Protein AF-A0A2S7PDC5-F1 (afdb_monomer)

Secondary structure (DSSP, 8-state):
------SEEEEEEEEEEEEEEESS--TT--GGG-PPP-SSTT-EEEEEEEEEEEEEPTT---PPEEEEEEEEEEEE-SGGGSTTPPTT--SEEEEEEEEEE--

Nearest PDB structures (foldseek):
  5kvb-assembly1_A  TM=8.155E-01  e=1.130E+00  Novosphingobium barchaimii LL02
  6p7l-assembly2_C  TM=7.747E-01  e=9.031E-01  Streptomyces sp. CM020
  3a76-assembly1_A  TM=8.069E-01  e=1.869E+00  Sphingomonas paucimobilis
  1bp1-assembly1_A  TM=3.398E-01  e=6.048E+00  Homo sapiens

Solvent-accessible surface area (backbone atoms only — not comparable to full-atom values): 6258 Å² total; per-residue (Å²): 132,88,76,86,82,70,86,46,75,50,77,46,80,7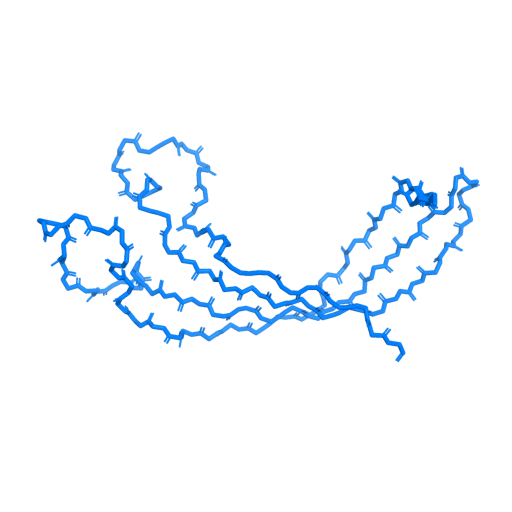4,45,74,50,76,45,79,77,36,72,68,59,59,85,94,54,58,77,95,68,72,64,83,68,84,80,73,72,27,28,24,34,41,35,44,36,36,30,38,37,35,38,39,48,97,84,71,49,92,39,65,74,38,43,33,43,38,40,35,34,33,36,54,29,68,65,48,68,40,94,85,38,68,89,85,57,59,58,57,39,80,78,41,77,48,79,41,78,57,131

Structure (mmCIF, N/CA/C/O backbone):
data_AF-A0A2S7PDC5-F1
#
_entry.id   AF-A0A2S7PDC5-F1
#
loop_
_atom_site.group_PDB
_atom_site.id
_atom_site.type_symbol
_atom_site.label_atom_id
_atom_site.label_alt_id
_atom_site.label_comp_id
_atom_site.label_asym_id
_atom_site.label_entity_id
_atom_site.label_seq_id
_atom_site.pdbx_PDB_ins_code
_atom_site.Cartn_x
_atom_site.Cartn_y
_atom_site.Cartn_z
_atom_site.occupancy
_atom_site.B_iso_or_equiv
_atom_site.auth_seq_id
_atom_site.auth_comp_id
_atom_site.auth_asym_id
_atom_site.auth_atom_id
_atom_site.pdbx_PDB_model_num
ATOM 1 N N . MET A 1 1 ? 29.774 -8.074 -3.738 1.00 39.03 1 MET A N 1
ATOM 2 C CA . MET A 1 1 ? 29.818 -6.599 -3.667 1.00 39.03 1 MET A CA 1
ATOM 3 C C . MET A 1 1 ? 28.531 -6.088 -4.295 1.00 39.03 1 MET A C 1
ATOM 5 O O . MET A 1 1 ? 28.352 -6.281 -5.487 1.00 39.03 1 MET A O 1
ATOM 9 N N . PHE A 1 2 ? 27.586 -5.570 -3.508 1.00 45.94 2 PHE A N 1
ATOM 10 C CA . PHE A 1 2 ? 26.342 -5.018 -4.053 1.00 45.94 2 PHE A CA 1
ATOM 11 C C . PHE A 1 2 ? 26.610 -3.571 -4.466 1.00 45.94 2 PHE A C 1
ATOM 13 O O . PHE A 1 2 ? 26.616 -2.672 -3.627 1.00 45.94 2 PHE A O 1
ATOM 20 N N . GLU A 1 3 ? 26.918 -3.350 -5.743 1.00 47.84 3 GLU A N 1
ATOM 21 C CA . GLU A 1 3 ? 27.002 -1.995 -6.285 1.00 47.84 3 GLU A CA 1
ATOM 22 C C . GLU A 1 3 ? 25.609 -1.364 -6.250 1.00 47.84 3 GLU A C 1
ATOM 24 O O . GLU A 1 3 ? 24.693 -1.794 -6.953 1.00 47.84 3 GLU A O 1
ATOM 29 N N . LYS A 1 4 ? 25.443 -0.312 -5.445 1.00 51.09 4 LYS A N 1
ATOM 30 C CA . LYS A 1 4 ? 24.268 0.559 -5.507 1.00 51.09 4 LYS A CA 1
ATOM 31 C C . LYS A 1 4 ? 24.369 1.400 -6.785 1.00 51.09 4 LYS A C 1
ATOM 33 O O . LYS A 1 4 ? 24.827 2.535 -6.758 1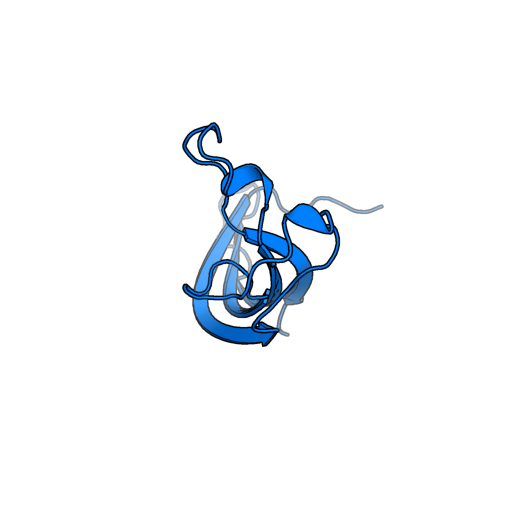.00 51.09 4 LYS A O 1
ATOM 38 N N . LYS A 1 5 ? 24.004 0.798 -7.920 1.00 51.50 5 LYS A N 1
ATOM 39 C CA . LYS A 1 5 ? 24.152 1.368 -9.272 1.00 51.50 5 LYS A CA 1
ATOM 40 C C . LYS A 1 5 ? 22.991 2.263 -9.723 1.00 51.50 5 LYS A C 1
ATOM 42 O O . LYS A 1 5 ? 22.964 2.694 -10.867 1.00 51.50 5 LYS A O 1
ATOM 47 N N . ILE A 1 6 ? 22.041 2.556 -8.838 1.00 55.78 6 ILE A N 1
ATOM 48 C CA . ILE A 1 6 ? 20.824 3.303 -9.158 1.00 55.78 6 ILE A CA 1
ATOM 49 C C . ILE A 1 6 ? 20.784 4.559 -8.281 1.00 55.78 6 ILE A C 1
ATOM 51 O O . ILE A 1 6 ? 20.513 4.467 -7.083 1.00 55.78 6 ILE A O 1
ATOM 55 N N . GLU A 1 7 ? 21.093 5.723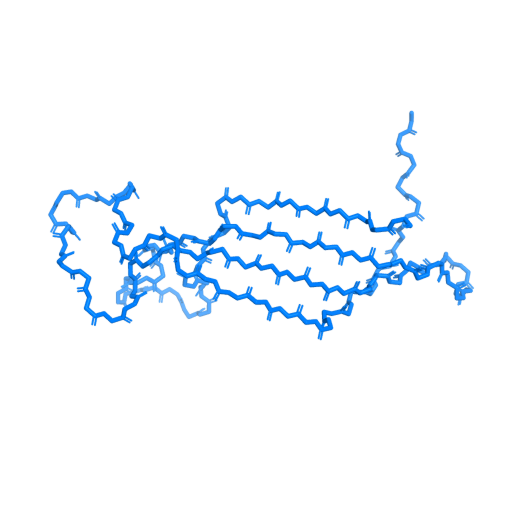 -8.858 1.00 63.50 7 GLU A N 1
ATOM 56 C CA . GLU A 1 7 ? 21.082 6.999 -8.124 1.00 63.50 7 GLU A CA 1
ATOM 57 C C . GLU A 1 7 ? 19.712 7.682 -8.143 1.00 63.50 7 GLU A C 1
ATOM 59 O O . GLU A 1 7 ? 19.329 8.297 -7.148 1.00 63.50 7 GLU A O 1
ATOM 64 N N . LYS A 1 8 ? 18.938 7.534 -9.228 1.00 77.00 8 LYS A N 1
ATOM 65 C CA . LYS A 1 8 ? 17.599 8.122 -9.342 1.00 77.00 8 LYS A CA 1
ATOM 66 C C . LYS A 1 8 ? 16.638 7.171 -10.058 1.00 77.00 8 LYS A C 1
ATOM 68 O O . LYS A 1 8 ? 16.949 6.612 -11.108 1.00 77.00 8 LYS A O 1
ATOM 73 N N . THR A 1 9 ? 15.485 6.964 -9.424 1.00 85.44 9 THR A N 1
ATOM 74 C CA . THR A 1 9 ? 14.368 6.151 -9.922 1.00 85.44 9 THR A CA 1
ATOM 75 C C . THR A 1 9 ? 13.121 7.002 -9.999 1.00 85.44 9 THR A C 1
ATOM 77 O O . THR A 1 9 ? 12.845 7.775 -9.082 1.00 85.44 9 THR A O 1
ATOM 80 N N . ALA A 1 10 ? 12.373 6.853 -11.084 1.00 89.50 10 ALA A N 1
ATOM 81 C CA . ALA A 1 10 ? 11.025 7.385 -11.198 1.00 89.50 10 ALA A CA 1
ATOM 82 C C . ALA A 1 10 ? 10.064 6.206 -11.347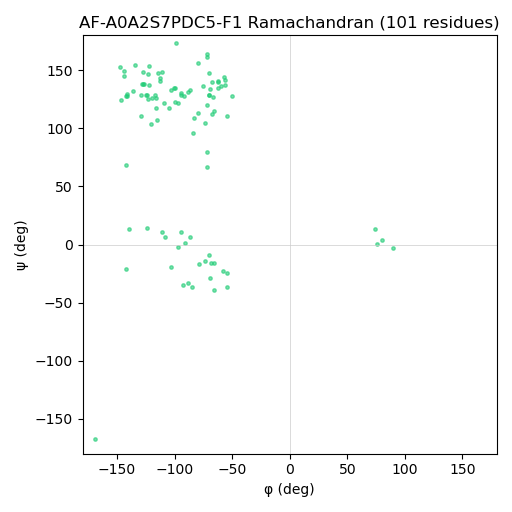 1.00 89.50 10 ALA A C 1
ATOM 84 O O . ALA A 1 10 ? 10.182 5.437 -12.297 1.00 89.50 10 ALA A O 1
ATOM 85 N N . TYR A 1 11 ? 9.158 6.055 -10.383 1.00 93.06 11 TYR A N 1
ATOM 86 C CA . TYR A 1 11 ? 8.085 5.068 -10.438 1.00 93.06 11 TYR A CA 1
ATOM 87 C C . TYR A 1 11 ? 6.840 5.731 -11.012 1.00 93.06 11 TYR A C 1
ATOM 89 O O . TYR A 1 11 ? 6.431 6.791 -10.536 1.00 93.06 11 TYR A O 1
ATOM 97 N N . ASP A 1 12 ? 6.244 5.084 -12.000 1.00 94.75 12 ASP A N 1
ATOM 98 C CA . ASP A 1 12 ? 4.962 5.447 -12.581 1.00 94.75 12 ASP A CA 1
ATOM 99 C C . ASP A 1 12 ? 3.960 4.322 -12.304 1.00 94.75 12 ASP A C 1
ATOM 101 O O . ASP A 1 12 ? 4.072 3.221 -12.847 1.00 94.75 12 ASP A O 1
ATOM 105 N N . ALA A 1 13 ? 3.021 4.575 -11.391 1.00 96.56 13 ALA A N 1
ATOM 106 C CA . ALA A 1 13 ? 1.966 3.628 -11.050 1.00 96.56 13 ALA A CA 1
ATOM 107 C C . ALA A 1 13 ? 0.829 3.761 -12.069 1.00 96.56 13 ALA A C 1
ATOM 109 O O . ALA A 1 13 ? 0.088 4.742 -12.059 1.00 96.56 13 ALA A O 1
ATOM 110 N N . GLN A 1 14 ? 0.686 2.760 -12.933 1.00 97.19 14 GLN A N 1
ATOM 111 C CA . GLN A 1 14 ? -0.213 2.815 -14.087 1.00 97.19 14 GLN A CA 1
ATOM 112 C C . GLN A 1 14 ? -1.597 2.244 -13.776 1.00 97.19 14 GLN A C 1
ATOM 114 O O . GLN A 1 14 ? -2.606 2.722 -14.288 1.00 97.19 14 GLN A O 1
ATOM 119 N N . SER A 1 15 ? -1.661 1.216 -12.930 1.00 97.81 15 SER A N 1
ATOM 120 C CA . SER A 1 15 ? -2.923 0.654 -12.452 1.00 97.81 15 SER A CA 1
ATOM 121 C C . SER A 1 15 ? -2.779 0.127 -11.036 1.00 97.81 15 SER A C 1
ATOM 123 O O . SER A 1 15 ? -1.694 -0.277 -10.611 1.00 97.81 15 SER A O 1
ATOM 125 N N . TYR A 1 16 ? -3.888 0.119 -10.307 1.00 97.88 16 TYR A N 1
ATOM 126 C CA . TYR A 1 16 ? -3.975 -0.568 -9.034 1.00 97.88 16 TYR A CA 1
ATOM 127 C C . TYR A 1 16 ? -5.360 -1.175 -8.846 1.00 97.88 16 TYR A C 1
ATOM 129 O O . TYR A 1 16 ? -6.357 -0.634 -9.320 1.00 97.88 16 TYR A O 1
ATOM 137 N N . ASP A 1 17 ? -5.395 -2.289 -8.130 1.00 98.50 17 ASP A N 1
ATOM 138 C CA . ASP A 1 17 ? -6.609 -2.946 -7.666 1.00 98.50 17 ASP A CA 1
ATOM 139 C C . ASP A 1 17 ? -6.509 -3.187 -6.158 1.00 98.50 17 ASP A C 1
ATOM 141 O O . ASP A 1 17 ? -5.410 -3.348 -5.615 1.00 98.50 17 ASP A O 1
ATOM 145 N N . ALA A 1 18 ? -7.647 -3.158 -5.468 1.00 98.06 18 ALA A N 1
ATOM 146 C CA . ALA A 1 18 ? -7.685 -3.281 -4.020 1.00 98.06 18 ALA A CA 1
ATOM 147 C C . ALA A 1 18 ? -8.868 -4.129 -3.558 1.00 98.06 18 ALA A C 1
ATOM 149 O O . ALA A 1 18 ? -10.022 -3.820 -3.851 1.00 98.06 18 ALA A O 1
ATOM 150 N N . HIS A 1 19 ? -8.584 -5.139 -2.737 1.00 97.94 19 HIS A N 1
ATOM 151 C CA . HIS A 1 19 ? -9.598 -6.018 -2.166 1.00 97.94 19 HIS A CA 1
ATOM 152 C C . HIS A 1 19 ? -9.493 -6.092 -0.650 1.00 97.94 19 HIS A C 1
ATOM 154 O O . HIS A 1 19 ? -8.411 -6.218 -0.074 1.00 97.94 19 HIS A O 1
ATOM 160 N N . VAL A 1 20 ? -10.647 -6.065 0.011 1.00 96.62 20 VAL A N 1
ATOM 161 C CA . VAL A 1 20 ? -10.737 -6.340 1.444 1.00 96.62 20 VAL A CA 1
ATOM 162 C C . VAL A 1 20 ? -10.518 -7.832 1.672 1.00 96.62 20 VAL A C 1
ATOM 164 O O . VAL A 1 20 ? -11.279 -8.651 1.166 1.00 96.62 20 VAL A O 1
ATOM 167 N N . ILE A 1 21 ? -9.491 -8.182 2.446 1.00 96.44 21 ILE A N 1
ATOM 168 C CA . ILE A 1 21 ? -9.147 -9.581 2.759 1.00 96.44 21 ILE A CA 1
ATOM 169 C C . ILE A 1 21 ? -9.573 -9.994 4.173 1.00 96.44 21 ILE A C 1
ATOM 171 O O . ILE A 1 21 ? -9.702 -11.178 4.464 1.00 96.44 21 ILE A O 1
ATOM 175 N N . ASN A 1 22 ? -9.819 -9.025 5.056 1.00 94.12 22 ASN A N 1
ATOM 176 C CA . ASN A 1 22 ? -10.454 -9.233 6.354 1.00 94.12 22 ASN A CA 1
ATOM 177 C C . ASN A 1 22 ? -11.283 -7.991 6.673 1.00 94.12 22 ASN A C 1
ATOM 179 O O . ASN A 1 22 ? -10.744 -6.892 6.679 1.00 94.12 22 ASN A O 1
ATOM 183 N N . THR A 1 23 ? -12.576 -8.138 6.945 1.00 92.00 23 THR A N 1
ATOM 184 C CA . THR A 1 23 ? -13.449 -7.002 7.274 1.00 92.00 23 THR A CA 1
ATOM 185 C C . THR A 1 23 ? -13.286 -6.528 8.716 1.00 92.00 23 THR A C 1
ATOM 187 O O . THR A 1 23 ? -13.680 -5.415 9.026 1.00 92.00 23 THR A O 1
ATOM 190 N N . ASN A 1 24 ? -12.691 -7.328 9.606 1.00 90.50 24 ASN A N 1
ATOM 191 C CA . ASN A 1 24 ? -12.598 -7.033 11.035 1.00 90.50 24 ASN A CA 1
ATOM 192 C C . ASN A 1 24 ? -11.239 -7.462 11.625 1.00 90.50 24 ASN A C 1
ATOM 194 O O . ASN A 1 24 ? -11.129 -8.398 12.422 1.00 90.50 24 ASN A O 1
ATOM 198 N N . TYR A 1 25 ? -10.186 -6.760 11.219 1.00 90.56 25 TYR A N 1
ATOM 199 C CA . TYR A 1 25 ? -8.821 -6.892 11.713 1.00 90.56 25 TYR A CA 1
ATOM 200 C C . TYR A 1 25 ? -8.717 -6.430 13.174 1.00 90.56 25 TYR A C 1
ATOM 202 O O . TYR A 1 25 ? -8.844 -5.245 13.484 1.00 90.56 25 TYR A O 1
ATOM 210 N N . ASN A 1 26 ? -8.450 -7.378 14.075 1.00 87.81 26 ASN A N 1
ATOM 211 C CA . ASN A 1 26 ? -8.335 -7.141 15.520 1.00 87.81 26 ASN A CA 1
ATOM 212 C C . ASN A 1 26 ? -6.990 -7.602 16.109 1.00 87.81 26 ASN A C 1
ATOM 214 O O . ASN A 1 26 ? -6.839 -7.707 17.324 1.00 87.81 26 ASN A O 1
ATOM 218 N N . ILE A 1 27 ? -5.997 -7.881 15.263 1.00 86.31 27 ILE A N 1
ATOM 219 C CA . ILE A 1 27 ? -4.668 -8.286 15.729 1.00 86.31 27 ILE A CA 1
ATOM 220 C C . ILE A 1 27 ? -3.981 -7.078 16.375 1.00 86.31 27 ILE A C 1
ATOM 222 O O . ILE A 1 27 ? -3.903 -6.011 15.768 1.00 86.31 27 ILE A O 1
ATOM 226 N N . GLY A 1 28 ? -3.477 -7.252 17.600 1.00 78.69 28 GLY A N 1
ATOM 227 C CA . GLY A 1 28 ? -2.800 -6.187 18.350 1.00 78.69 28 GLY A CA 1
ATOM 228 C C . GLY A 1 28 ? -3.737 -5.111 18.910 1.00 78.69 28 GLY A C 1
ATOM 229 O O . GLY A 1 28 ? -3.269 -4.057 19.333 1.00 78.69 28 GLY A O 1
ATOM 230 N N . VAL A 1 29 ? -5.052 -5.353 18.911 1.00 78.88 29 VAL A N 1
ATOM 231 C CA . VAL A 1 29 ? -6.047 -4.461 19.518 1.00 78.88 29 VAL A CA 1
ATOM 232 C C . VAL A 1 29 ? -6.340 -4.939 20.941 1.00 78.88 29 VAL A C 1
ATOM 234 O O . VAL A 1 29 ? -6.644 -6.109 21.146 1.00 78.88 29 VAL A O 1
ATOM 237 N N . GLU A 1 30 ? -6.260 -4.038 21.924 1.00 77.12 30 GLU A N 1
ATOM 238 C CA . GLU A 1 30 ? -6.661 -4.323 23.311 1.00 77.12 30 GLU A CA 1
ATOM 239 C C . GLU A 1 30 ? -8.116 -4.815 23.375 1.00 77.12 30 GLU A C 1
ATOM 241 O O . GLU A 1 30 ? -8.981 -4.270 22.684 1.00 77.12 30 GLU A O 1
ATOM 246 N N . GLU A 1 31 ? -8.414 -5.786 24.246 1.00 69.12 31 GLU A N 1
ATOM 247 C CA . GLU A 1 31 ? -9.741 -6.419 24.330 1.00 69.12 31 GLU A CA 1
ATOM 248 C C . GLU A 1 31 ? -10.887 -5.408 24.525 1.00 69.12 31 GLU A C 1
ATOM 250 O O . GLU A 1 31 ? -11.938 -5.521 23.896 1.00 69.12 31 GLU A O 1
ATOM 255 N N . GLY A 1 32 ? -10.660 -4.337 25.296 1.00 65.81 32 GLY A N 1
ATOM 256 C CA . GLY A 1 32 ? -11.637 -3.258 25.508 1.00 65.81 32 GLY A CA 1
ATOM 257 C C . GLY A 1 32 ? -11.905 -2.363 24.285 1.00 65.81 32 GLY A C 1
ATOM 258 O O . GLY A 1 32 ? -12.825 -1.548 24.308 1.00 65.81 32 GLY A O 1
ATOM 259 N N . LYS A 1 33 ? -11.119 -2.498 23.209 1.00 67.38 33 LYS A N 1
ATOM 260 C CA . LYS A 1 33 ? -11.253 -1.758 21.938 1.00 67.38 33 LYS A CA 1
ATOM 261 C C . LYS A 1 33 ? -11.760 -2.646 20.791 1.00 67.38 33 LYS A C 1
ATOM 263 O O . LYS A 1 33 ? -11.887 -2.190 19.643 1.00 67.38 33 LYS A O 1
ATOM 268 N N . LEU A 1 34 ? -12.127 -3.894 21.097 1.00 66.62 34 LEU A N 1
ATOM 269 C CA . LEU A 1 34 ? -12.806 -4.831 20.199 1.00 66.62 34 LEU A CA 1
ATOM 270 C C . LEU A 1 34 ? -14.272 -4.412 19.971 1.00 66.62 34 LEU A C 1
ATOM 272 O O . LEU A 1 34 ? -15.220 -5.064 20.387 1.00 66.62 34 LEU A O 1
ATOM 276 N N . GLY A 1 35 ? -14.481 -3.275 19.310 1.00 66.75 35 GLY A N 1
ATOM 277 C CA . GLY A 1 35 ? -15.794 -2.878 18.797 1.00 66.75 35 GLY A CA 1
ATOM 278 C C . GLY A 1 35 ? -16.143 -3.585 17.485 1.00 66.75 35 GLY A C 1
ATOM 279 O O . GLY A 1 35 ? -15.245 -3.958 16.725 1.00 66.75 35 GLY A O 1
ATOM 280 N N . ARG A 1 36 ? -17.442 -3.703 17.185 1.00 67.06 36 ARG A N 1
ATOM 281 C CA . ARG A 1 36 ? -17.919 -4.087 15.846 1.00 67.06 36 ARG A CA 1
ATOM 282 C C . ARG A 1 36 ? -17.371 -3.123 14.795 1.00 67.06 36 ARG A C 1
ATOM 284 O O . ARG A 1 36 ? -17.379 -1.911 15.010 1.00 67.06 36 ARG A O 1
ATOM 291 N N . GLU A 1 37 ? -16.925 -3.672 13.675 1.00 71.81 37 GLU A N 1
ATOM 292 C CA . GLU A 1 37 ? -16.618 -2.886 12.488 1.00 71.81 37 GLU A CA 1
ATOM 293 C C . GLU A 1 37 ? -17.922 -2.295 11.908 1.00 71.81 37 GLU A C 1
ATOM 295 O O . GLU A 1 37 ? -18.983 -2.918 12.010 1.00 71.81 37 GLU A O 1
ATOM 300 N N . ARG A 1 38 ? -17.875 -1.033 11.455 1.00 72.31 38 ARG A N 1
ATOM 301 C CA . ARG A 1 38 ? -19.059 -0.287 10.981 1.00 72.31 38 ARG A CA 1
ATOM 302 C C . ARG A 1 38 ? -18.804 0.617 9.771 1.00 72.31 38 ARG A C 1
ATOM 304 O O . ARG A 1 38 ? -19.767 1.027 9.133 1.00 72.31 38 ARG A O 1
ATOM 311 N N . ASP A 1 39 ? -17.558 1.000 9.510 1.00 81.88 39 ASP A N 1
ATOM 312 C CA . ASP A 1 39 ? -17.196 2.131 8.642 1.00 81.88 39 ASP A CA 1
ATOM 313 C C . ASP A 1 39 ? -15.987 1.855 7.726 1.00 81.88 39 ASP A C 1
ATOM 315 O O . ASP A 1 39 ? -15.387 2.774 7.172 1.00 81.88 39 ASP A O 1
ATOM 319 N N . GLY A 1 40 ? -15.572 0.600 7.599 1.00 83.25 40 GLY A N 1
ATOM 320 C CA . GLY A 1 40 ? -14.360 0.176 6.907 1.00 83.25 40 GLY A CA 1
ATOM 321 C C . GLY A 1 40 ? -13.079 0.439 7.699 1.00 83.25 40 GLY A C 1
ATOM 322 O O . GLY A 1 40 ? -11.984 0.154 7.223 1.00 83.25 40 GLY A O 1
ATOM 323 N N . SER A 1 41 ? -13.137 0.992 8.914 1.00 86.44 41 SER A N 1
ATOM 324 C CA . SER A 1 41 ? -11.917 1.396 9.619 1.00 86.44 41 SER A CA 1
ATOM 325 C C . SER A 1 41 ? -11.117 0.221 10.175 1.00 86.44 41 SER A C 1
ATOM 327 O O . SER A 1 41 ? -9.957 0.422 10.526 1.00 86.44 41 SER A O 1
ATOM 329 N N . LYS A 1 42 ? -11.676 -0.989 10.245 1.00 88.50 42 LYS A N 1
ATOM 330 C CA . LYS A 1 42 ? -10.981 -2.172 10.773 1.00 88.50 42 LYS A CA 1
ATOM 331 C C . LYS A 1 42 ? -10.664 -3.219 9.718 1.00 88.50 42 LYS A C 1
ATOM 333 O O . LYS A 1 42 ? -10.274 -4.316 10.081 1.00 88.50 42 LYS A O 1
ATOM 338 N N . MET A 1 43 ? -10.821 -2.933 8.433 1.00 93.25 43 MET A N 1
ATOM 339 C CA . MET A 1 43 ? -10.489 -3.938 7.424 1.00 93.25 43 MET A CA 1
ATOM 340 C C . MET A 1 43 ? -8.972 -4.143 7.297 1.00 93.25 43 MET A C 1
ATOM 342 O O . MET A 1 43 ? -8.209 -3.312 7.765 1.00 93.25 43 MET A O 1
ATOM 346 N N . SER A 1 44 ? -8.521 -5.222 6.669 1.00 95.56 44 SER A N 1
ATOM 347 C CA . SER A 1 44 ? -7.213 -5.288 6.015 1.00 95.56 44 SER A CA 1
ATOM 348 C C . SER A 1 44 ? -7.413 -5.453 4.514 1.00 95.56 44 SER A C 1
ATOM 350 O O . SER A 1 44 ? -8.411 -6.023 4.062 1.00 95.56 44 SER A O 1
ATOM 352 N N . ILE A 1 45 ? -6.487 -4.895 3.740 1.00 97.94 45 ILE A N 1
ATOM 353 C CA . ILE A 1 45 ? -6.655 -4.678 2.302 1.00 97.94 45 ILE A CA 1
ATOM 354 C C . ILE A 1 45 ? -5.435 -5.242 1.587 1.00 97.94 45 ILE A C 1
ATOM 356 O O . ILE A 1 45 ? -4.311 -4.899 1.947 1.00 97.94 45 ILE A O 1
ATOM 360 N N . VAL A 1 46 ? -5.638 -6.082 0.576 1.00 98.50 46 VAL A N 1
ATOM 361 C CA . VAL A 1 46 ? -4.587 -6.370 -0.403 1.00 98.50 46 VAL A CA 1
ATOM 362 C C . VAL A 1 46 ? -4.646 -5.313 -1.497 1.00 98.50 46 VAL A C 1
ATOM 364 O O . VAL A 1 46 ? -5.730 -5.002 -1.986 1.00 98.50 46 VAL A O 1
ATOM 367 N N . VAL A 1 47 ? -3.499 -4.747 -1.858 1.00 98.56 47 VAL A N 1
ATOM 368 C CA . VAL A 1 47 ? -3.372 -3.781 -2.953 1.00 98.56 47 VAL A CA 1
ATOM 369 C C . VAL A 1 47 ? -2.359 -4.318 -3.943 1.00 98.56 47 VAL A C 1
ATOM 371 O O . VAL A 1 47 ? -1.230 -4.620 -3.562 1.00 98.56 47 VAL A O 1
ATOM 374 N N . ILE A 1 48 ? -2.768 -4.430 -5.199 1.00 98.31 48 ILE A N 1
ATOM 375 C CA . ILE A 1 48 ? -1.924 -4.860 -6.309 1.00 98.31 48 ILE A CA 1
ATOM 376 C C . ILE A 1 48 ? -1.682 -3.631 -7.171 1.00 98.31 48 ILE A C 1
ATOM 378 O O . ILE A 1 48 ? -2.637 -3.017 -7.631 1.00 98.31 48 ILE A O 1
ATOM 382 N N . VAL A 1 49 ? -0.425 -3.260 -7.376 1.00 98.50 49 VAL A N 1
ATOM 383 C CA . VAL A 1 49 ? -0.011 -2.117 -8.191 1.00 98.50 49 VAL A CA 1
ATOM 384 C C . VAL A 1 49 ? 0.798 -2.637 -9.365 1.00 98.50 49 VAL A C 1
ATOM 386 O O . VAL A 1 49 ? 1.761 -3.374 -9.167 1.00 98.50 49 VAL A O 1
ATOM 389 N N . ASN A 1 50 ? 0.435 -2.228 -10.576 1.00 98.06 50 ASN A N 1
ATOM 390 C CA . ASN A 1 50 ? 1.251 -2.445 -11.764 1.00 98.06 50 ASN A CA 1
ATOM 391 C C . ASN A 1 50 ? 1.748 -1.095 -12.271 1.00 98.06 50 ASN A C 1
ATOM 393 O O . ASN A 1 50 ? 1.008 -0.105 -12.277 1.00 98.06 50 ASN A O 1
ATOM 397 N N . GLY A 1 51 ? 2.989 -1.055 -12.727 1.00 97.12 51 GLY A N 1
ATOM 398 C CA . GLY A 1 51 ? 3.563 0.177 -13.235 1.00 97.12 51 GLY A CA 1
ATOM 399 C C . GLY A 1 51 ? 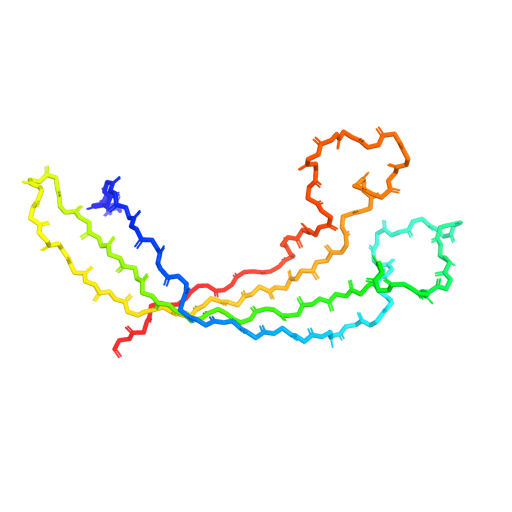4.887 -0.026 -13.938 1.00 97.12 51 GLY A C 1
ATOM 400 O O . GLY A 1 51 ? 5.294 -1.152 -14.221 1.00 97.12 51 GLY A O 1
ATOM 401 N N . ALA A 1 52 ? 5.565 1.087 -14.183 1.00 95.19 52 ALA A N 1
ATOM 402 C CA . ALA A 1 52 ? 6.900 1.118 -14.749 1.00 95.19 52 ALA A CA 1
ATOM 403 C C . ALA A 1 52 ? 7.861 1.868 -13.822 1.00 95.19 52 ALA A C 1
ATOM 405 O O . ALA A 1 52 ? 7.488 2.811 -13.125 1.00 95.19 52 ALA A O 1
ATOM 406 N N . VAL A 1 53 ? 9.115 1.438 -13.800 1.00 93.12 53 VAL A N 1
ATOM 407 C CA . VAL A 1 53 ? 10.206 2.120 -13.112 1.00 93.12 53 VAL A CA 1
ATOM 408 C C . VAL A 1 53 ? 11.271 2.496 -14.130 1.00 93.12 53 VAL A C 1
ATOM 410 O O . VAL A 1 53 ? 11.762 1.649 -14.874 1.00 93.12 53 VAL A O 1
ATOM 413 N N . LYS A 1 54 ? 11.622 3.781 -14.153 1.00 90.06 54 LYS A N 1
ATOM 414 C CA . LYS A 1 54 ? 12.700 4.336 -14.973 1.00 90.06 54 LYS A CA 1
ATOM 415 C C . LYS A 1 54 ? 13.936 4.520 -14.115 1.00 90.06 54 LYS A C 1
ATOM 417 O O . LYS A 1 54 ? 13.890 5.227 -13.102 1.00 90.06 54 LYS A O 1
ATOM 422 N N . TYR A 1 55 ? 15.034 3.897 -14.520 1.00 85.94 55 TYR A N 1
ATOM 423 C CA . TYR A 1 55 ? 16.340 4.064 -13.893 1.00 85.94 55 TYR A CA 1
ATOM 424 C C . TYR A 1 55 ? 17.135 5.090 -14.694 1.00 85.94 55 TYR A C 1
ATOM 426 O O . TYR A 1 55 ? 17.354 4.876 -15.872 1.00 85.94 55 TYR A O 1
ATOM 434 N N . THR A 1 56 ? 17.587 6.197 -14.103 1.00 79.31 56 THR A N 1
ATOM 435 C CA . THR A 1 56 ? 18.456 7.150 -14.827 1.00 79.31 56 THR A CA 1
ATOM 436 C C . THR A 1 56 ? 19.918 6.936 -14.451 1.00 79.31 56 THR A C 1
ATOM 438 O O . THR A 1 56 ? 20.235 6.812 -13.262 1.00 79.31 56 THR A O 1
ATOM 441 N N . SER A 1 57 ? 20.809 6.917 -15.448 1.00 69.38 57 SER A N 1
ATOM 442 C CA . SER A 1 57 ? 22.257 6.828 -15.221 1.00 69.38 57 SER A CA 1
ATOM 443 C C . SER A 1 57 ? 22.809 8.151 -14.660 1.00 69.38 57 SER A C 1
ATOM 445 O O . SER A 1 57 ? 22.184 9.206 -14.795 1.00 69.38 57 SER A O 1
ATOM 447 N N . LYS A 1 58 ? 24.004 8.115 -14.047 1.00 62.00 58 LYS A N 1
ATOM 448 C CA . LYS A 1 58 ? 24.676 9.316 -13.507 1.00 62.00 58 LYS A CA 1
ATOM 449 C C . LYS A 1 58 ? 24.927 10.405 -14.558 1.00 62.00 58 LYS A C 1
ATOM 451 O O . LYS A 1 58 ? 25.072 11.567 -14.198 1.00 62.00 58 LYS A O 1
ATOM 456 N N . ASN A 1 59 ? 24.981 10.028 -15.835 1.00 68.69 59 ASN A N 1
ATOM 457 C CA . ASN A 1 59 ? 25.299 10.931 -16.938 1.00 68.69 59 ASN A CA 1
ATOM 458 C C . ASN A 1 59 ? 24.052 11.585 -17.555 1.00 68.69 59 ASN A C 1
ATOM 460 O O . ASN A 1 59 ? 24.181 12.371 -18.486 1.00 68.69 59 ASN A O 1
ATOM 464 N N . GLY A 1 60 ? 22.854 11.293 -17.032 1.00 59.41 60 GLY A N 1
ATOM 465 C CA . GLY A 1 60 ? 21.600 11.848 -17.546 1.00 59.41 60 GLY A CA 1
ATOM 466 C C . GLY A 1 60 ? 21.060 11.147 -18.794 1.00 59.41 60 GLY A C 1
ATOM 467 O O . GLY A 1 60 ? 20.030 11.577 -19.307 1.00 59.41 60 GLY A O 1
ATOM 468 N N . ASP A 1 61 ? 21.707 10.071 -19.249 1.00 64.62 61 ASP A N 1
ATOM 469 C CA . ASP A 1 61 ? 21.183 9.224 -20.321 1.00 64.62 61 ASP A CA 1
ATOM 470 C C . ASP A 1 61 ? 19.853 8.582 -19.884 1.00 64.62 61 ASP A C 1
ATOM 472 O O . ASP A 1 61 ? 19.708 8.166 -18.722 1.00 64.62 61 ASP A O 1
ATOM 476 N N . GLU A 1 62 ? 18.889 8.497 -20.812 1.00 64.00 62 GLU A N 1
ATOM 477 C CA . GLU A 1 62 ? 17.672 7.696 -20.639 1.00 64.00 62 GLU A CA 1
ATOM 478 C C . GLU A 1 62 ? 18.094 6.265 -20.301 1.00 64.00 62 GLU A C 1
ATOM 480 O O . GLU A 1 62 ? 18.712 5.583 -21.117 1.00 64.00 62 GLU A O 1
ATOM 485 N N . GLY A 1 63 ? 17.848 5.830 -19.067 1.00 68.81 63 GLY A N 1
ATOM 486 C CA . GLY A 1 63 ? 18.157 4.462 -18.672 1.00 68.81 63 GLY A CA 1
ATOM 487 C C . GLY A 1 63 ? 16.929 3.564 -18.720 1.00 68.81 63 GLY A C 1
ATOM 488 O O . GLY A 1 63 ? 15.811 4.018 -18.970 1.00 68.81 63 GLY A O 1
ATOM 489 N N . ASP A 1 64 ? 17.175 2.272 -18.502 1.00 82.44 64 ASP A N 1
ATOM 490 C CA . ASP A 1 64 ? 16.195 1.204 -18.682 1.00 82.44 64 ASP A CA 1
ATOM 491 C C . ASP A 1 64 ? 14.860 1.502 -17.982 1.00 82.44 64 ASP A C 1
ATOM 493 O O . ASP A 1 64 ? 14.804 1.760 -16.772 1.00 82.44 64 ASP A O 1
ATOM 497 N N . GLU A 1 65 ? 13.774 1.393 -18.743 1.00 89.00 65 GLU A N 1
ATOM 498 C CA . GLU A 1 65 ? 12.414 1.320 -18.221 1.00 89.00 65 GLU A CA 1
ATOM 499 C C . GLU A 1 65 ? 12.032 -0.149 -18.034 1.00 89.00 65 GLU A C 1
ATOM 501 O O . GLU A 1 65 ? 12.186 -0.967 -18.942 1.00 89.00 65 GLU A O 1
ATOM 506 N N . ARG A 1 66 ? 11.554 -0.503 -16.839 1.00 92.44 66 ARG A N 1
ATOM 507 C CA . ARG A 1 66 ? 11.106 -1.866 -16.526 1.00 92.44 66 ARG A CA 1
ATOM 508 C C . ARG A 1 66 ? 9.713 -1.846 -15.941 1.00 92.44 66 ARG A C 1
ATOM 510 O O . ARG A 1 66 ? 9.422 -1.029 -15.071 1.00 92.44 66 ARG A O 1
ATOM 517 N N . ALA A 1 67 ? 8.874 -2.781 -16.367 1.00 96.06 67 ALA A N 1
ATOM 518 C CA . ALA A 1 67 ? 7.590 -2.997 -15.723 1.00 96.06 67 ALA A CA 1
ATOM 519 C C . ALA A 1 67 ? 7.791 -3.615 -14.330 1.00 96.06 67 ALA A C 1
ATOM 521 O O . ALA A 1 67 ? 8.723 -4.391 -14.099 1.00 96.06 67 ALA A O 1
ATOM 522 N N . PHE A 1 68 ? 6.911 -3.283 -13.393 1.00 96.94 68 PHE A N 1
ATOM 523 C CA . PHE A 1 68 ? 6.882 -3.874 -12.064 1.00 96.94 68 PHE A CA 1
ATOM 524 C C . PHE A 1 68 ? 5.459 -4.246 -11.655 1.00 96.94 68 PHE A C 1
ATOM 526 O O . PHE A 1 68 ? 4.480 -3.638 -12.093 1.00 96.94 68 PHE A O 1
ATOM 533 N N . VAL A 1 69 ? 5.378 -5.230 -10.763 1.00 97.88 69 VAL A N 1
ATOM 534 C CA . VAL A 1 69 ? 4.180 -5.542 -9.986 1.00 97.88 69 VAL A CA 1
ATOM 535 C C . VAL A 1 69 ? 4.545 -5.489 -8.513 1.00 97.88 69 VAL A C 1
ATOM 537 O O . VAL A 1 69 ? 5.500 -6.136 -8.069 1.00 97.88 69 VAL A O 1
ATOM 540 N N . GLU A 1 70 ? 3.768 -4.742 -7.743 1.00 97.94 70 GLU A N 1
ATOM 541 C CA . GLU A 1 70 ? 3.945 -4.599 -6.309 1.00 97.94 70 GLU A CA 1
ATOM 542 C C . GLU A 1 70 ? 2.660 -4.953 -5.566 1.00 97.94 70 GLU A C 1
ATOM 544 O O . GLU A 1 70 ? 1.584 -4.461 -5.885 1.00 97.94 70 GLU A O 1
ATOM 549 N N . ASN A 1 71 ? 2.772 -5.839 -4.578 1.00 98.12 71 ASN A N 1
ATOM 550 C CA . ASN A 1 71 ? 1.644 -6.292 -3.774 1.00 98.12 71 ASN A CA 1
ATOM 551 C C . ASN A 1 71 ? 1.849 -5.856 -2.327 1.00 98.12 71 ASN A C 1
ATOM 553 O O . ASN A 1 71 ? 2.867 -6.198 -1.721 1.00 98.12 71 ASN A O 1
ATOM 557 N N . PHE A 1 72 ? 0.867 -5.159 -1.764 1.00 98.56 72 PHE A N 1
ATOM 558 C CA . PHE A 1 72 ? 0.839 -4.760 -0.364 1.00 98.56 72 PHE A CA 1
ATOM 559 C C . PHE A 1 72 ? -0.278 -5.482 0.376 1.00 98.56 72 PHE A C 1
ATOM 561 O O . PHE A 1 72 ? -1.383 -5.622 -0.142 1.00 98.56 72 PHE A O 1
ATOM 568 N N . VAL A 1 73 ? -0.022 -5.848 1.628 1.00 98.25 73 VAL A N 1
ATOM 569 C CA . VAL A 1 73 ? -1.078 -6.075 2.618 1.00 98.25 73 VAL A CA 1
ATOM 570 C C . VAL A 1 73 ? -1.086 -4.884 3.561 1.00 98.25 73 VAL A C 1
ATOM 572 O O . VAL A 1 73 ? -0.097 -4.625 4.248 1.00 98.25 73 VAL A O 1
ATOM 575 N N . LEU A 1 74 ? -2.200 -4.159 3.586 1.00 98.00 74 LEU A N 1
ATOM 576 C CA . LEU A 1 74 ? -2.422 -3.003 4.440 1.00 98.00 74 LEU A CA 1
ATOM 577 C C . LEU A 1 74 ? -3.266 -3.381 5.656 1.00 98.00 74 LEU A C 1
ATOM 579 O O . LEU A 1 74 ? -4.305 -4.029 5.530 1.00 98.00 74 LEU A O 1
ATOM 583 N N . VAL A 1 75 ? -2.846 -2.912 6.828 1.00 95.75 75 VAL A N 1
ATOM 584 C CA . VAL A 1 75 ? -3.539 -3.093 8.112 1.00 95.75 75 VAL A CA 1
ATOM 585 C C . VAL A 1 75 ? -3.859 -1.748 8.754 1.00 95.75 75 VAL A C 1
ATOM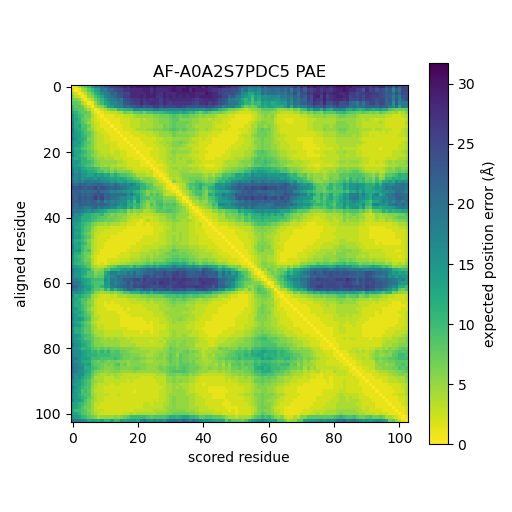 587 O O . VAL A 1 75 ? -3.178 -0.752 8.479 1.00 95.75 75 VAL A O 1
ATOM 590 N N . PRO A 1 76 ? -4.898 -1.667 9.598 1.00 93.25 76 PRO A N 1
ATOM 591 C CA . PRO A 1 76 ? -5.293 -0.406 10.196 1.00 93.25 76 PRO A CA 1
ATOM 592 C C . PRO A 1 76 ? -4.210 0.099 11.159 1.00 93.25 76 PRO A C 1
ATOM 594 O O . PRO A 1 76 ? -3.816 -0.588 12.096 1.00 93.25 76 PRO A O 1
ATOM 597 N N . ASN A 1 77 ? -3.762 1.342 10.969 1.00 92.12 77 ASN A N 1
ATOM 598 C CA . ASN A 1 77 ? -2.985 2.053 11.978 1.00 92.12 77 ASN A CA 1
ATOM 599 C C . ASN A 1 77 ? -3.892 2.495 13.142 1.00 92.12 77 ASN A C 1
ATOM 601 O O . ASN A 1 77 ? -4.661 3.454 13.007 1.00 92.12 77 ASN A O 1
ATOM 605 N N . MET A 1 78 ? -3.820 1.817 14.285 1.00 85.94 78 MET A N 1
ATOM 606 C CA . MET A 1 78 ? -4.651 2.158 15.446 1.00 85.94 78 MET A CA 1
ATOM 607 C C . MET A 1 78 ? -4.254 3.496 16.086 1.00 85.94 78 MET A C 1
ATOM 609 O O . MET A 1 78 ? -5.121 4.208 16.590 1.00 85.94 78 MET A O 1
ATOM 613 N N . GLU A 1 79 ? -2.985 3.897 15.990 1.00 86.94 79 GLU A N 1
ATOM 614 C CA . GLU A 1 79 ? -2.508 5.190 16.495 1.00 86.94 79 GLU A CA 1
ATOM 615 C C . GLU A 1 79 ? -3.120 6.352 15.710 1.00 86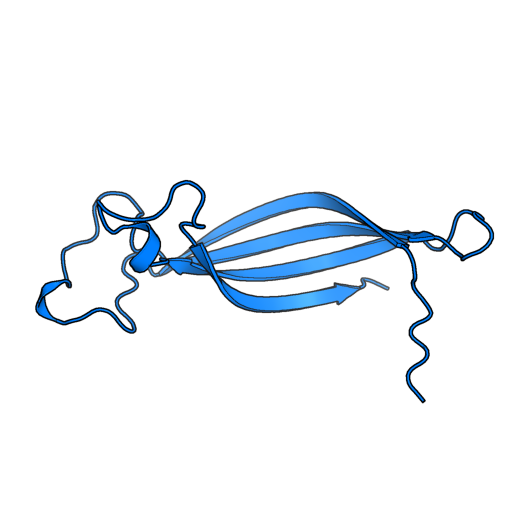.94 79 GLU A C 1
ATOM 617 O O . GLU A 1 79 ? -3.557 7.342 16.293 1.00 86.94 79 GLU A O 1
ATOM 622 N N . ALA A 1 80 ? -3.253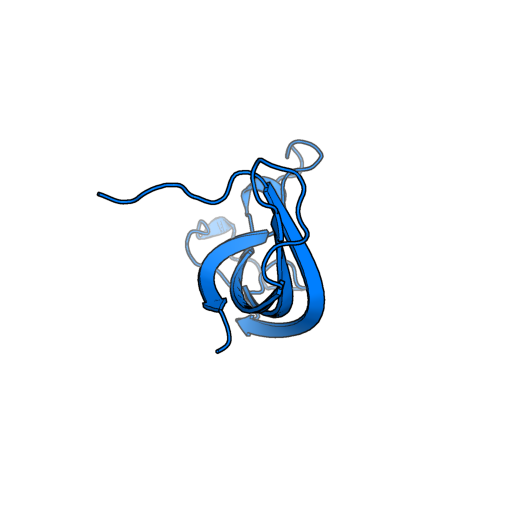 6.189 14.390 1.00 89.50 80 ALA A N 1
ATOM 623 C CA . ALA A 1 80 ? -3.872 7.173 13.502 1.00 89.50 80 ALA A CA 1
ATOM 624 C C . ALA A 1 80 ? -5.374 7.385 13.747 1.00 89.50 80 ALA A C 1
ATOM 626 O O . ALA A 1 80 ? -5.948 8.349 13.244 1.00 89.50 80 ALA A O 1
ATOM 627 N N . ARG A 1 81 ? -6.021 6.471 14.478 1.00 81.06 81 ARG A N 1
ATOM 628 C CA . ARG A 1 81 ? -7.454 6.523 14.809 1.00 81.06 81 ARG A CA 1
ATOM 629 C C . ARG A 1 81 ? -7.717 7.126 16.190 1.00 81.06 81 ARG A C 1
ATOM 631 O O . ARG A 1 81 ? -8.871 7.277 16.581 1.00 81.06 81 ARG A O 1
ATOM 638 N N . ASN A 1 82 ? -6.668 7.488 16.929 1.00 82.75 82 ASN A N 1
ATOM 639 C CA . ASN A 1 82 ? -6.801 8.215 18.184 1.00 82.75 82 ASN A CA 1
ATOM 640 C C . ASN A 1 82 ? -7.293 9.652 17.901 1.00 82.75 82 ASN A C 1
ATOM 642 O O . ASN A 1 82 ? -6.719 10.320 17.042 1.00 82.75 82 ASN A O 1
ATOM 646 N N . PRO A 1 83 ? -8.291 10.187 18.630 1.00 84.25 83 PRO A N 1
ATOM 647 C CA . PRO A 1 83 ? -8.708 11.588 18.495 1.00 84.25 83 PRO A CA 1
ATOM 648 C C . PRO A 1 83 ? -7.572 12.609 18.669 1.00 84.25 83 PRO A C 1
ATOM 650 O O . PRO A 1 83 ? -7.652 13.719 18.155 1.00 84.25 83 PRO A O 1
ATOM 653 N N . LYS A 1 84 ? -6.510 12.235 19.393 1.00 89.81 84 LYS A N 1
ATOM 654 C CA . LYS A 1 84 ? -5.305 13.048 19.614 1.00 89.81 84 LYS A CA 1
ATOM 655 C C . LYS A 1 84 ? -4.176 12.750 18.618 1.00 89.81 84 LYS A C 1
ATOM 657 O O . LYS A 1 84 ? -3.046 13.173 18.846 1.00 89.81 84 LYS A O 1
ATOM 662 N N . ALA A 1 85 ? -4.443 11.992 17.554 1.00 89.88 85 ALA A N 1
ATOM 663 C CA . ALA A 1 85 ? -3.428 11.615 16.582 1.00 89.88 85 ALA A CA 1
ATOM 664 C C . ALA A 1 85 ? -2.845 12.853 15.866 1.00 89.88 85 ALA A C 1
ATOM 666 O O . ALA A 1 85 ? -3.597 13.766 15.504 1.00 89.88 85 ALA A O 1
ATOM 667 N N . PRO A 1 86 ? -1.521 12.892 15.615 1.00 93.12 86 PRO A N 1
ATOM 668 C CA . PRO A 1 86 ? -0.910 13.950 14.820 1.00 93.12 86 PRO A CA 1
ATOM 669 C C . PRO A 1 86 ? -1.537 14.053 13.426 1.00 93.12 86 PRO A C 1
ATOM 671 O O . PRO A 1 86 ? -1.858 13.047 12.789 1.00 93.12 86 PRO A O 1
ATOM 674 N N . LYS A 1 87 ? -1.668 15.277 12.904 1.00 91.50 87 LYS A N 1
ATOM 675 C CA . LYS A 1 87 ? -2.143 15.487 11.530 1.00 91.50 87 LYS A CA 1
ATOM 676 C C . LYS A 1 87 ? -1.166 14.849 10.535 1.00 91.50 87 LYS A C 1
ATOM 678 O O . LYS A 1 87 ? 0.039 15.040 10.640 1.00 91.50 87 LYS A O 1
ATOM 683 N N . GLY A 1 88 ? -1.698 14.123 9.553 1.00 90.38 88 GLY A N 1
ATOM 684 C CA . GLY A 1 88 ? -0.910 13.525 8.468 1.00 90.38 88 GLY A CA 1
ATOM 685 C C . GLY A 1 88 ? -0.384 12.111 8.734 1.00 90.38 88 GLY A C 1
ATOM 686 O O . GLY A 1 88 ? 0.187 11.506 7.827 1.00 90.38 88 GLY A O 1
ATOM 687 N N . ILE A 1 89 ? -0.614 11.545 9.923 1.00 94.56 89 ILE A N 1
ATOM 688 C CA . ILE A 1 89 ? -0.309 10.134 10.178 1.00 94.56 89 ILE A CA 1
ATOM 689 C C . ILE A 1 89 ? -1.107 9.227 9.224 1.00 94.56 89 ILE A C 1
ATOM 691 O O . ILE A 1 89 ? -2.294 9.440 8.956 1.00 94.56 89 ILE A O 1
ATOM 695 N N . ARG A 1 90 ? -0.449 8.204 8.672 1.00 94.38 90 ARG A N 1
ATOM 696 C CA . ARG A 1 90 ? -1.082 7.273 7.730 1.00 94.38 90 ARG A CA 1
ATOM 697 C C . ARG A 1 90 ? -2.087 6.391 8.467 1.00 94.38 90 ARG A C 1
ATOM 699 O O . ARG A 1 90 ? -1.739 5.741 9.446 1.00 94.38 90 ARG A O 1
ATOM 706 N N . LYS A 1 91 ? -3.323 6.325 7.960 1.00 92.56 91 LYS A N 1
ATOM 707 C CA . LYS A 1 91 ? -4.403 5.473 8.503 1.00 92.56 91 LYS A CA 1
ATOM 708 C C . LYS A 1 91 ? -4.162 3.971 8.305 1.00 92.56 91 LYS A C 1
ATOM 710 O O . LYS A 1 91 ? -4.812 3.157 8.964 1.00 92.56 91 LYS A O 1
ATOM 715 N N . TRP A 1 92 ? -3.241 3.621 7.415 1.00 95.31 92 TRP A N 1
ATOM 716 C CA . TRP A 1 92 ? -2.913 2.265 6.997 1.00 95.31 92 TRP A CA 1
ATOM 717 C C . TRP A 1 92 ? -1.405 2.051 7.111 1.00 95.31 92 TRP A C 1
ATOM 719 O O . TRP A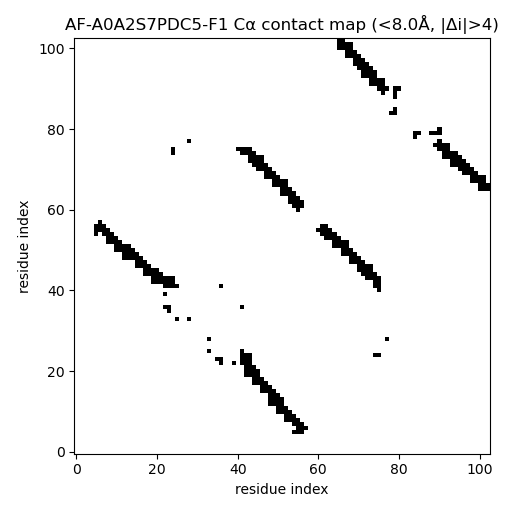 1 92 ? -0.639 2.949 6.762 1.00 95.31 92 TRP A O 1
ATOM 729 N N . LEU A 1 93 ? -0.999 0.884 7.606 1.00 95.81 93 LEU A N 1
ATOM 730 C CA . LEU A 1 93 ? 0.392 0.435 7.664 1.00 95.81 93 LEU A CA 1
ATOM 731 C C . LEU A 1 93 ? 0.587 -0.725 6.693 1.00 95.81 93 LEU A C 1
ATOM 733 O O . LEU A 1 93 ? -0.330 -1.518 6.489 1.00 95.81 93 LEU A O 1
ATOM 737 N N . ILE A 1 94 ? 1.787 -0.841 6.134 1.00 97.62 94 ILE A N 1
ATOM 738 C CA . ILE A 1 94 ? 2.186 -1.992 5.324 1.00 97.62 94 ILE A CA 1
ATOM 739 C C . ILE A 1 94 ? 2.563 -3.127 6.282 1.00 97.62 94 ILE A C 1
ATOM 741 O O . ILE A 1 94 ? 3.544 -3.020 7.012 1.00 97.62 94 ILE A O 1
ATOM 745 N N . GLN A 1 95 ? 1.780 -4.204 6.289 1.00 97.06 95 GLN A N 1
ATOM 746 C CA . GLN A 1 95 ? 2.106 -5.439 7.009 1.00 97.06 95 GLN A CA 1
ATOM 747 C C . GLN A 1 95 ? 3.008 -6.350 6.169 1.00 97.06 95 GLN A C 1
ATOM 749 O O . GLN A 1 95 ? 3.883 -7.027 6.702 1.00 97.06 95 GLN A O 1
ATOM 754 N N . SER A 1 96 ? 2.783 -6.386 4.856 1.00 97.94 96 SER A N 1
ATOM 755 C CA . SER A 1 96 ? 3.564 -7.179 3.907 1.00 97.94 96 SER A CA 1
ATOM 756 C C . SER A 1 96 ? 3.711 -6.418 2.596 1.00 97.94 96 SER A C 1
ATOM 758 O O . SER A 1 96 ? 2.790 -5.707 2.194 1.00 97.94 96 SER A O 1
ATOM 760 N N . GLN A 1 97 ? 4.866 -6.565 1.949 1.00 98.00 97 GLN A N 1
ATOM 761 C CA . GLN A 1 97 ? 5.207 -5.929 0.681 1.00 98.00 97 GLN A CA 1
ATOM 762 C C . GLN A 1 97 ? 6.012 -6.909 -0.167 1.00 98.00 97 GLN A C 1
ATOM 764 O O . GLN A 1 97 ? 7.012 -7.462 0.291 1.00 98.00 97 GLN A O 1
ATOM 769 N N . ILE A 1 98 ? 5.577 -7.115 -1.407 1.00 98.00 98 ILE A N 1
ATOM 770 C CA . ILE A 1 98 ? 6.268 -7.949 -2.388 1.00 98.00 98 ILE A CA 1
ATOM 771 C C . ILE A 1 98 ? 6.409 -7.141 -3.672 1.00 98.00 98 ILE A C 1
ATOM 773 O O . ILE A 1 98 ? 5.420 -6.920 -4.369 1.00 98.00 98 ILE A O 1
ATOM 777 N N . PHE A 1 99 ? 7.640 -6.757 -4.001 1.00 96.81 99 PHE A N 1
ATOM 778 C CA . PHE A 1 99 ? 7.990 -6.064 -5.238 1.00 96.81 99 PHE A CA 1
ATOM 779 C C . PHE A 1 99 ? 8.652 -7.032 -6.221 1.00 96.81 99 PHE A C 1
ATOM 781 O O . PHE A 1 99 ? 9.560 -7.780 -5.848 1.00 96.81 99 PHE A O 1
ATOM 788 N N . ARG A 1 100 ? 8.217 -7.015 -7.482 1.00 96.44 100 ARG A N 1
ATOM 789 C CA . ARG A 1 100 ? 8.822 -7.792 -8.567 1.00 96.44 100 ARG A CA 1
ATOM 790 C C . ARG A 1 100 ? 8.960 -6.937 -9.818 1.00 96.44 100 ARG A C 1
ATOM 792 O O . ARG A 1 100 ? 7.992 -6.319 -10.247 1.00 96.44 100 ARG A O 1
ATOM 799 N N . LEU A 1 101 ? 10.144 -6.965 -10.426 1.00 95.06 101 LEU A N 1
ATOM 800 C CA . LEU A 1 101 ? 10.319 -6.529 -11.809 1.00 95.06 101 LEU A CA 1
ATOM 801 C C . LEU A 1 101 ? 9.767 -7.613 -12.736 1.00 95.06 101 LEU A C 1
ATOM 803 O O . LEU A 1 101 ? 10.007 -8.801 -12.508 1.00 95.06 101 LEU A O 1
ATOM 807 N N . VAL A 1 102 ? 9.029 -7.198 -13.758 1.00 89.62 102 VAL A N 1
ATOM 808 C CA . VAL A 1 102 ? 8.562 -8.070 -14.835 1.00 89.62 102 VAL A CA 1
ATOM 809 C C . VAL A 1 102 ? 9.645 -8.083 -15.913 1.00 89.62 102 VAL A C 1
ATOM 811 O O . VAL A 1 102 ? 10.176 -7.027 -16.263 1.00 89.62 102 VAL A O 1
ATOM 814 N N . VAL A 1 103 ? 10.016 -9.286 -16.356 1.00 77.06 103 VAL A N 1
ATOM 815 C CA . VAL A 1 103 ? 11.040 -9.536 -17.384 1.00 77.06 103 VAL A CA 1
ATOM 816 C C . VAL A 1 103 ? 10.376 -9.651 -18.744 1.00 77.06 103 VAL A C 1
ATOM 818 O O . VAL A 1 103 ? 9.316 -10.315 -18.799 1.00 77.06 103 VAL A O 1
#

Foldseek 3Di:
DDPPQFPDKDKDFDDKDKDFPAQAACPPPDPVRRDDRDPSLFTKMKMKTKTWMWGAGPVRPGGDIWIKIKIFIWGADPLCVPPPRDPPPDRIDTPDMDMDTDD

Radius of gyration: 18.41 Å; Cα contacts (8 Å, |Δi|>4): 191; chains: 1; bounding box: 49×25×46 Å

Sequence (103 aa):
MFEKKIEKTAYDAQSYDAHVINTNYNIGVEEGKLGRERDGSKMSIVVIVNGAVKYTSKNGDEGDERAFVENFVLVPNMEARNPKAPKGIRKWLIQSQIFRLVV

Mean predicted aligned error: 7.61 Å

pLDDT: mean 85.62, std 14.22, range [39.03, 98.56]